Protein AF-A0A936LGQ4-F1 (afdb_monomer_lite)

pLDDT: mean 80.14, std 11.39, range [48.81, 95.56]

Radius of gyration: 21.17 Å; chains: 1; bounding box: 40×47×70 Å

Sequence (109 aa):
MARRCGLTGKGVLTGNNVSHAHNKTRRRFLPNLQEMSALSESLGESVRLRISTRAIKTIDHKGGLDAFLLDTRDSELTPRLRRIKKRVRAAQRVSSAAESDGQPSPSSA

Foldseek 3Di:
DFLAFQQQRDGKDKAFDQDPVRDTDIDIDGFQWDWDFFADPLVRDTDTGTHGPVVVVVQVVLPGDLSSLVPDDPVRHDPVSNVVNVVSVVSVVVVVVVVPPDDDDPDDD

Secondary structure (DSSP, 8-state):
-----TTT----EEEEEE-TT--EEEEEE---EEEEEEEETTTTEEEEEEEEHHHHHHHHHTTSHHHHHHHS-GGGS-HHHHHHHHHHHHHHHHHHHHSSS--------

Structure (mmCIF, N/CA/C/O backbone):
data_AF-A0A936LGQ4-F1
#
_entry.id   AF-A0A936LGQ4-F1
#
loop_
_atom_site.group_PDB
_atom_site.id
_atom_site.type_symbol
_atom_site.label_atom_id
_atom_site.label_alt_id
_atom_site.label_comp_id
_atom_site.label_asym_id
_atom_site.label_entity_id
_atom_site.label_seq_id
_atom_site.pdbx_PDB_ins_code
_atom_site.Cartn_x
_atom_site.Cartn_y
_atom_site.Cartn_z
_atom_site.occupancy
_atom_site.B_iso_or_equiv
_atom_site.auth_seq_id
_atom_site.auth_comp_id
_atom_site.auth_asym_id
_atom_site.auth_atom_id
_atom_site.pdbx_PDB_model_num
ATOM 1 N N . MET A 1 1 ? 8.825 -13.724 -4.023 1.00 55.78 1 MET A N 1
ATOM 2 C CA . MET A 1 1 ? 7.973 -12.778 -3.258 1.00 55.78 1 MET A CA 1
ATOM 3 C C . MET A 1 1 ? 7.227 -11.844 -4.204 1.00 55.78 1 MET A C 1
ATOM 5 O O . MET A 1 1 ? 7.856 -11.241 -5.068 1.00 55.78 1 MET A O 1
ATOM 9 N N . ALA A 1 2 ? 5.908 -11.703 -4.050 1.00 64.19 2 ALA A N 1
ATOM 10 C CA . ALA A 1 2 ? 5.125 -10.748 -4.833 1.00 64.19 2 ALA A CA 1
ATOM 11 C C . ALA A 1 2 ? 5.422 -9.313 -4.359 1.00 64.19 2 ALA A C 1
ATOM 13 O O . ALA A 1 2 ? 5.084 -8.947 -3.237 1.00 64.19 2 ALA A O 1
ATOM 14 N N . ARG A 1 3 ? 6.065 -8.494 -5.204 1.00 72.50 3 ARG A N 1
ATOM 15 C CA . ARG A 1 3 ? 6.275 -7.055 -4.957 1.00 72.50 3 ARG A CA 1
ATOM 16 C C . ARG A 1 3 ? 4.950 -6.306 -5.149 1.00 72.50 3 ARG A C 1
ATOM 18 O O . ARG A 1 3 ? 4.740 -5.674 -6.181 1.00 72.50 3 ARG A O 1
ATOM 25 N N . ARG A 1 4 ? 4.037 -6.446 -4.184 1.00 77.88 4 ARG A N 1
ATOM 26 C CA . ARG A 1 4 ? 2.745 -5.750 -4.143 1.00 77.88 4 ARG A CA 1
ATOM 27 C C . ARG A 1 4 ? 2.666 -4.843 -2.922 1.00 77.88 4 ARG A C 1
ATOM 29 O O . ARG A 1 4 ? 3.109 -5.219 -1.841 1.00 77.88 4 ARG A O 1
ATOM 36 N N . CYS A 1 5 ? 2.091 -3.659 -3.098 1.00 80.38 5 CYS A N 1
ATOM 37 C CA . CYS A 1 5 ? 1.793 -2.758 -1.989 1.00 80.38 5 CYS A CA 1
ATOM 38 C C . CYS A 1 5 ? 0.674 -3.345 -1.116 1.00 80.38 5 CYS A C 1
ATOM 40 O O . CYS A 1 5 ? -0.381 -3.698 -1.640 1.00 80.38 5 CYS A O 1
ATOM 42 N N . GLY A 1 6 ? 0.867 -3.383 0.207 1.00 74.75 6 GLY A N 1
ATOM 43 C CA . GLY A 1 6 ? -0.122 -3.940 1.139 1.00 74.75 6 GLY A CA 1
ATOM 44 C C . GLY A 1 6 ? -1.438 -3.157 1.226 1.00 74.75 6 GLY A C 1
ATOM 45 O O . GLY A 1 6 ? -2.462 -3.762 1.527 1.00 74.75 6 GLY A O 1
ATOM 46 N N . LEU A 1 7 ? -1.402 -1.845 0.950 1.00 76.75 7 LEU A N 1
ATOM 47 C CA . LEU A 1 7 ? -2.555 -0.929 1.024 1.00 76.75 7 LEU A CA 1
ATOM 48 C C . LEU A 1 7 ? -3.295 -0.731 -0.304 1.00 76.75 7 LEU A C 1
ATOM 50 O O . LEU A 1 7 ? -4.508 -0.826 -0.344 1.00 76.75 7 LEU A O 1
ATOM 54 N N . THR A 1 8 ? -2.569 -0.433 -1.384 1.00 74.94 8 THR A N 1
ATOM 55 C CA . THR A 1 8 ? -3.170 -0.051 -2.679 1.00 74.94 8 THR A CA 1
ATOM 56 C C . THR A 1 8 ? -3.124 -1.163 -3.723 1.00 74.94 8 THR A C 1
ATOM 58 O O . THR A 1 8 ? -3.461 -0.939 -4.880 1.00 74.94 8 THR A O 1
ATOM 61 N N . GLY A 1 9 ? -2.605 -2.345 -3.375 1.00 76.25 9 GLY A N 1
ATOM 62 C CA . GLY A 1 9 ? -2.518 -3.488 -4.287 1.00 76.25 9 GLY A CA 1
ATOM 63 C C . GLY A 1 9 ? -1.579 -3.307 -5.487 1.00 76.25 9 GLY A C 1
ATOM 64 O O . GLY A 1 9 ? -1.442 -4.231 -6.288 1.00 76.25 9 GLY A O 1
ATOM 65 N N . LYS A 1 10 ? -0.897 -2.158 -5.611 1.00 82.31 10 LYS A N 1
ATOM 66 C CA . LYS A 1 10 ? 0.002 -1.847 -6.732 1.00 82.31 10 LYS A CA 1
ATOM 67 C C . LYS A 1 10 ? 1.049 -2.931 -6.908 1.00 82.31 10 LYS A C 1
ATOM 69 O O . LYS A 1 10 ? 1.855 -3.165 -6.006 1.00 82.31 10 LYS A O 1
ATOM 74 N N . GLY A 1 11 ? 1.003 -3.581 -8.064 1.00 84.31 11 GLY A N 1
ATOM 75 C CA . GLY A 1 11 ? 1.892 -4.669 -8.436 1.00 84.31 11 GLY A CA 1
ATOM 76 C C . GLY A 1 11 ? 2.940 -4.261 -9.461 1.00 84.31 11 GLY A C 1
ATOM 77 O O . GLY A 1 11 ? 3.068 -3.100 -9.843 1.00 84.31 11 GLY A O 1
ATOM 78 N N . VAL A 1 12 ? 3.690 -5.265 -9.900 1.00 87.25 12 VAL A N 1
ATOM 79 C CA . VAL A 1 12 ? 4.637 -5.143 -11.006 1.00 87.25 12 VAL A CA 1
ATOM 80 C C . VAL A 1 12 ? 3.859 -4.982 -12.304 1.00 87.25 12 VAL A C 1
ATOM 82 O O . VAL A 1 12 ? 2.989 -5.798 -12.603 1.00 87.25 12 VAL A O 1
ATOM 85 N N . LEU A 1 13 ? 4.202 -3.959 -13.080 1.00 88.62 13 LEU A N 1
ATOM 86 C CA . LEU A 1 13 ? 3.708 -3.808 -14.443 1.00 88.62 13 LEU A CA 1
ATOM 87 C C . LEU A 1 13 ? 4.736 -4.399 -15.409 1.00 88.62 13 LEU A C 1
ATOM 89 O O . LEU A 1 13 ? 5.944 -4.355 -15.165 1.00 88.62 13 LEU A O 1
ATOM 93 N N . THR A 1 14 ? 4.261 -4.971 -16.508 1.00 90.25 14 THR A N 1
ATOM 94 C CA . THR A 1 14 ? 5.128 -5.436 -17.597 1.00 90.25 14 THR A CA 1
ATOM 95 C C . THR A 1 14 ? 4.934 -4.527 -18.795 1.00 90.25 14 THR A C 1
ATOM 97 O O . THR A 1 14 ? 3.829 -4.053 -19.042 1.00 90.25 14 THR A O 1
ATOM 100 N N . GLY A 1 15 ? 6.010 -4.255 -19.519 1.00 92.50 15 GLY A N 1
ATOM 101 C CA . GLY A 1 15 ? 5.952 -3.489 -20.754 1.00 92.50 15 GLY A CA 1
ATOM 102 C C . GLY A 1 15 ? 7.203 -3.711 -21.585 1.00 92.50 15 GLY A C 1
ATOM 103 O O . GLY A 1 15 ? 7.938 -4.674 -21.359 1.00 92.50 15 GLY A O 1
ATOM 104 N N . ASN A 1 16 ? 7.435 -2.824 -22.546 1.00 95.56 16 ASN A N 1
ATOM 105 C CA . ASN A 1 16 ? 8.586 -2.898 -23.434 1.00 95.56 16 ASN A CA 1
ATOM 106 C C . ASN A 1 16 ? 9.395 -1.601 -23.350 1.00 95.56 16 ASN A C 1
ATOM 108 O O . ASN A 1 16 ? 8.812 -0.522 -23.277 1.00 95.56 16 ASN A O 1
ATOM 112 N N . ASN A 1 17 ? 10.721 -1.697 -23.406 1.00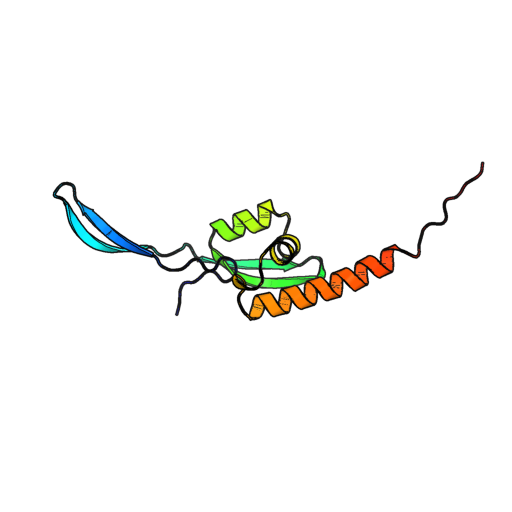 92.12 17 ASN A N 1
ATOM 113 C CA . ASN A 1 17 ? 11.542 -0.577 -23.847 1.00 92.12 17 ASN A CA 1
ATOM 114 C C . ASN A 1 17 ? 11.445 -0.524 -25.377 1.00 92.12 17 ASN A C 1
ATOM 116 O O . ASN A 1 17 ? 11.594 -1.554 -26.037 1.00 92.12 17 ASN A O 1
ATOM 120 N N . VAL A 1 18 ? 11.173 0.658 -25.921 1.00 92.69 18 VAL A N 1
ATOM 121 C CA . VAL A 1 18 ? 11.058 0.903 -27.362 1.00 92.69 18 VAL A CA 1
ATOM 122 C C . VAL A 1 18 ? 12.201 1.833 -27.748 1.00 92.69 18 VAL A C 1
ATOM 124 O O . VAL A 1 18 ? 12.319 2.912 -27.171 1.00 92.69 18 VAL A O 1
ATOM 127 N N . SER A 1 19 ? 13.071 1.404 -28.663 1.00 92.94 19 SER A N 1
ATOM 128 C CA . SER A 1 19 ? 14.122 2.272 -29.209 1.00 92.94 19 SER A CA 1
ATOM 129 C C . SER A 1 19 ? 13.566 3.220 -30.277 1.00 92.94 19 SER A C 1
ATOM 131 O O . SER A 1 19 ? 12.443 3.040 -30.746 1.00 92.94 19 SER A O 1
ATOM 133 N N . HIS A 1 20 ? 14.374 4.188 -30.721 1.00 91.81 20 HIS A N 1
ATOM 134 C CA . HIS A 1 20 ? 14.041 5.034 -31.876 1.00 91.81 20 HIS A CA 1
ATOM 135 C C . HIS A 1 20 ? 13.734 4.228 -33.148 1.00 91.81 20 HIS A C 1
ATOM 137 O O . HIS A 1 20 ? 12.886 4.631 -33.932 1.00 91.81 20 HIS A O 1
ATOM 143 N N . ALA A 1 21 ? 14.361 3.059 -33.317 1.00 95.50 21 ALA A N 1
ATOM 144 C CA . ALA A 1 21 ? 14.084 2.131 -34.415 1.00 95.50 21 ALA A CA 1
ATOM 145 C C . ALA A 1 21 ? 12.880 1.200 -34.146 1.00 95.50 21 ALA A C 1
ATOM 147 O O . ALA A 1 21 ? 12.695 0.211 -34.844 1.00 95.50 21 ALA A O 1
ATOM 148 N N . HIS A 1 22 ? 12.084 1.462 -33.103 1.00 91.00 22 HIS A N 1
ATOM 149 C CA . HIS A 1 22 ? 10.964 0.627 -32.657 1.00 91.00 22 HIS A CA 1
ATOM 150 C C . HIS A 1 22 ? 11.314 -0.822 -32.274 1.00 91.00 22 HIS A C 1
ATOM 152 O O . HIS A 1 22 ? 10.422 -1.669 -32.173 1.00 91.00 22 HIS A O 1
ATOM 158 N N . ASN A 1 23 ? 12.574 -1.110 -31.938 1.00 92.06 23 ASN A N 1
ATOM 159 C CA . ASN A 1 23 ? 12.949 -2.415 -31.396 1.00 92.06 23 ASN A CA 1
ATOM 160 C C . ASN A 1 23 ? 12.394 -2.551 -29.973 1.00 92.06 23 ASN A C 1
ATOM 162 O O . ASN A 1 23 ? 12.707 -1.743 -29.093 1.00 92.06 23 ASN A O 1
ATOM 166 N N . LYS A 1 24 ? 11.549 -3.565 -29.751 1.00 93.75 24 LYS A N 1
ATOM 167 C CA . LYS A 1 24 ? 10.835 -3.783 -28.484 1.00 93.75 24 LYS A CA 1
ATOM 168 C C . LYS A 1 24 ? 11.552 -4.837 -27.642 1.00 93.75 24 LYS A C 1
ATOM 170 O O . LYS A 1 24 ? 11.568 -6.008 -28.007 1.00 93.75 24 LYS A O 1
ATOM 175 N N . THR A 1 25 ? 12.078 -4.449 -26.481 1.00 94.12 25 THR A N 1
ATOM 176 C CA . THR A 1 25 ? 12.651 -5.384 -25.490 1.00 94.12 25 THR A CA 1
ATOM 177 C C . THR A 1 25 ? 11.786 -5.444 -24.234 1.00 94.12 25 THR A C 1
ATOM 179 O O . THR A 1 25 ? 11.323 -4.417 -23.742 1.00 94.12 25 THR A O 1
ATOM 182 N N . ARG A 1 26 ? 11.527 -6.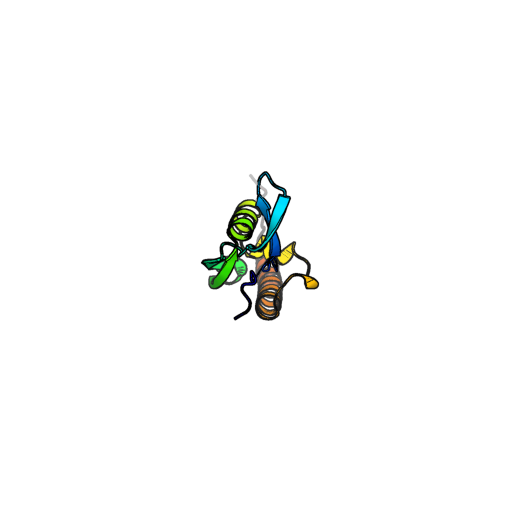646 -23.700 1.00 91.94 26 ARG A N 1
ATOM 183 C CA . ARG A 1 26 ? 10.643 -6.836 -22.534 1.00 91.94 26 ARG A CA 1
ATOM 184 C C . ARG A 1 26 ? 11.278 -6.252 -21.269 1.00 91.94 26 ARG A C 1
ATOM 186 O O . ARG A 1 26 ? 12.411 -6.579 -20.932 1.00 91.94 26 ARG A O 1
ATOM 193 N N . ARG A 1 27 ? 10.519 -5.451 -20.518 1.00 92.94 27 ARG A N 1
ATOM 194 C CA . ARG A 1 27 ? 10.925 -4.866 -19.231 1.00 92.94 27 ARG A CA 1
ATOM 195 C C . ARG A 1 27 ? 9.838 -5.033 -18.170 1.00 92.94 27 ARG A C 1
ATOM 197 O O . ARG A 1 27 ? 8.642 -5.075 -18.454 1.00 92.94 27 ARG A O 1
ATOM 204 N N . ARG A 1 28 ? 10.271 -5.100 -16.910 1.00 90.44 28 ARG A N 1
ATOM 205 C CA . ARG A 1 28 ? 9.407 -5.061 -15.723 1.00 90.44 28 ARG A CA 1
ATOM 206 C C . ARG A 1 28 ? 9.521 -3.696 -15.039 1.00 90.44 28 ARG A C 1
ATOM 208 O O . ARG A 1 28 ? 10.628 -3.231 -14.777 1.00 90.44 28 ARG A O 1
ATOM 215 N N . PHE A 1 29 ? 8.386 -3.080 -14.722 1.00 88.56 29 PHE A N 1
ATOM 216 C CA . PHE A 1 29 ? 8.293 -1.864 -13.917 1.00 88.56 29 PHE A CA 1
ATOM 217 C C . PHE A 1 29 ? 7.937 -2.247 -12.486 1.00 88.56 29 PHE A C 1
ATOM 219 O O . PHE A 1 29 ? 6.842 -2.740 -12.200 1.00 88.56 29 PHE A O 1
ATOM 226 N N . LEU A 1 30 ? 8.898 -2.061 -11.588 1.00 87.56 30 LEU A N 1
ATOM 227 C CA . LEU A 1 30 ? 8.759 -2.430 -10.188 1.00 87.56 30 LEU A CA 1
ATOM 228 C C . LEU A 1 30 ? 8.248 -1.214 -9.404 1.00 87.56 30 LEU A C 1
ATOM 230 O O . LEU A 1 30 ? 8.800 -0.125 -9.569 1.00 87.56 30 LEU A O 1
ATOM 234 N N . PRO A 1 31 ? 7.222 -1.368 -8.550 1.00 87.31 31 PRO A N 1
ATOM 235 C CA . PRO A 1 31 ? 6.808 -0.291 -7.665 1.00 87.31 31 PRO A CA 1
ATOM 236 C C . PRO A 1 31 ? 7.914 0.005 -6.643 1.00 87.31 31 PRO A C 1
ATOM 238 O O . PRO A 1 31 ? 8.549 -0.919 -6.128 1.00 87.31 31 PRO A O 1
ATOM 241 N N . ASN A 1 32 ? 8.117 1.286 -6.324 1.00 88.06 32 ASN A N 1
ATOM 242 C CA . ASN A 1 32 ? 8.994 1.702 -5.231 1.00 88.06 32 ASN A CA 1
ATOM 243 C C . ASN A 1 32 ? 8.305 1.381 -3.895 1.00 88.06 32 ASN A C 1
ATOM 245 O O . ASN A 1 32 ? 7.380 2.090 -3.491 1.00 88.06 32 ASN A O 1
ATOM 249 N N . LEU A 1 33 ? 8.694 0.257 -3.287 1.00 86.88 33 LEU A N 1
ATOM 250 C CA . LEU A 1 33 ? 8.167 -0.250 -2.023 1.00 86.88 33 LEU A CA 1
ATOM 251 C C . LEU A 1 33 ? 9.125 0.124 -0.894 1.00 86.88 33 LEU A C 1
ATOM 253 O O . LEU A 1 33 ? 10.300 -0.228 -0.952 1.00 86.88 33 LEU A O 1
ATOM 257 N N . GLN A 1 34 ? 8.596 0.766 0.138 1.00 86.69 34 GLN A N 1
ATOM 258 C CA . GLN A 1 34 ? 9.314 1.149 1.347 1.00 86.69 34 GLN A CA 1
ATOM 259 C C . GLN A 1 34 ? 8.694 0.448 2.560 1.00 86.69 34 GLN A C 1
ATOM 261 O O . GLN A 1 34 ? 7.488 0.179 2.598 1.00 86.69 34 GLN A O 1
ATOM 266 N N . GLU A 1 35 ? 9.537 0.109 3.530 1.00 87.12 35 GLU A N 1
ATOM 267 C CA . GLU A 1 35 ? 9.116 -0.398 4.834 1.00 87.12 35 GLU A CA 1
ATOM 268 C C . GLU A 1 35 ? 8.941 0.784 5.778 1.00 87.12 35 GLU A C 1
ATOM 270 O O . GLU A 1 35 ? 9.887 1.520 6.037 1.00 87.12 35 GLU A O 1
ATOM 275 N N . MET A 1 36 ? 7.712 0.986 6.248 1.00 84.56 36 MET A N 1
ATOM 276 C CA . MET A 1 36 ? 7.357 2.105 7.113 1.00 84.56 36 MET A CA 1
ATOM 277 C C . MET A 1 36 ? 6.455 1.615 8.245 1.00 84.56 36 MET A C 1
ATOM 279 O O . MET A 1 36 ? 5.596 0.746 8.054 1.00 84.56 36 MET A O 1
ATOM 283 N N . SER A 1 37 ? 6.658 2.193 9.424 1.00 83.81 37 SER A N 1
ATOM 284 C CA . SER A 1 37 ? 5.739 2.089 10.553 1.00 83.81 37 SER A CA 1
ATOM 285 C C . SER A 1 37 ? 4.769 3.260 10.482 1.00 83.81 37 SER A C 1
ATOM 287 O O . SER A 1 37 ? 5.198 4.407 10.555 1.00 83.81 37 SER A O 1
ATOM 289 N N . ALA A 1 38 ? 3.480 2.979 10.330 1.00 82.25 38 ALA A N 1
ATOM 290 C CA . ALA A 1 38 ? 2.438 3.992 10.438 1.00 82.25 38 ALA A CA 1
ATOM 291 C C . ALA A 1 38 ? 1.760 3.858 11.805 1.00 82.25 38 ALA A C 1
ATOM 293 O O . ALA A 1 38 ? 1.412 2.746 12.214 1.00 82.25 38 ALA A O 1
ATOM 294 N N . LEU A 1 39 ? 1.624 4.972 12.520 1.00 81.94 39 LEU A N 1
ATOM 295 C CA . LEU A 1 39 ? 0.960 5.017 13.819 1.00 81.94 39 LEU A CA 1
ATOM 296 C C . LEU A 1 39 ? -0.561 5.072 13.610 1.00 81.94 39 LEU A C 1
ATOM 298 O O . LEU A 1 39 ? -1.040 5.802 12.744 1.00 81.94 39 LEU A O 1
ATOM 302 N N . SER A 1 40 ? -1.301 4.254 14.355 1.00 80.19 40 SER A N 1
ATOM 303 C CA . SER A 1 40 ? -2.765 4.290 14.414 1.00 80.19 40 SER A CA 1
ATOM 304 C C . SER A 1 40 ? -3.167 4.965 15.717 1.00 80.19 40 SER A C 1
ATOM 306 O O . SER A 1 40 ? -2.844 4.461 16.791 1.00 80.19 40 SER A O 1
ATOM 308 N N . GLU A 1 41 ? -3.846 6.103 15.623 1.00 77.00 41 GLU A N 1
ATOM 309 C CA . GLU A 1 41 ? -4.267 6.892 16.785 1.00 77.00 41 GLU A CA 1
ATOM 310 C C . GLU A 1 41 ? -5.397 6.190 17.544 1.00 77.00 41 GLU A C 1
ATOM 312 O O . GLU A 1 41 ? -5.382 6.139 18.768 1.00 77.00 41 GLU A O 1
ATOM 317 N N . SER A 1 42 ? -6.311 5.532 16.825 1.00 74.88 42 SER A N 1
ATOM 318 C CA . SER A 1 42 ? -7.453 4.827 17.422 1.00 74.88 42 SER A CA 1
ATOM 319 C C . SER A 1 42 ? -7.043 3.582 18.218 1.00 74.88 42 SER A C 1
ATOM 321 O O . SER A 1 42 ? -7.798 3.119 19.068 1.00 74.88 42 SER A O 1
ATOM 323 N N . LEU A 1 43 ? -5.884 2.988 17.909 1.00 74.25 43 LEU A N 1
ATOM 324 C CA . LEU A 1 43 ? -5.361 1.812 18.616 1.00 74.25 43 LEU A CA 1
ATOM 325 C C . LEU A 1 43 ? -4.154 2.115 19.511 1.00 74.25 43 LEU A C 1
ATOM 327 O O . LEU A 1 43 ? -3.789 1.260 20.313 1.00 74.25 43 LEU A O 1
ATOM 331 N N . GLY A 1 44 ? -3.485 3.256 19.330 1.00 77.94 44 GLY A N 1
ATOM 332 C CA . GLY A 1 44 ? -2.179 3.526 19.942 1.00 77.94 44 GLY A CA 1
ATOM 333 C C . GLY A 1 44 ? -1.059 2.584 19.468 1.00 77.94 44 GLY A C 1
ATOM 334 O O . GLY A 1 44 ? 0.008 2.530 20.074 1.00 77.94 44 GLY A O 1
ATOM 335 N N . GLU A 1 45 ? -1.278 1.814 18.396 1.00 80.75 45 GLU A N 1
ATOM 336 C CA . GLU A 1 45 ? -0.333 0.810 17.898 1.00 80.75 45 GLU A CA 1
ATOM 337 C C . GLU A 1 45 ? 0.398 1.295 16.639 1.00 80.75 45 GLU A C 1
ATOM 339 O O . GLU A 1 45 ? -0.190 1.890 15.731 1.00 80.75 45 GLU A O 1
ATOM 344 N N . SER A 1 46 ? 1.689 0.962 16.534 1.00 81.25 46 SER A N 1
ATOM 345 C CA . SER A 1 46 ? 2.456 1.157 15.301 1.00 81.25 46 SER A CA 1
ATOM 346 C C . SER A 1 46 ? 2.351 -0.071 14.390 1.00 81.25 46 SER A C 1
ATOM 348 O O . SER A 1 46 ? 2.728 -1.191 14.743 1.00 81.25 46 SER A O 1
ATOM 350 N N . VAL A 1 47 ? 1.846 0.124 13.171 1.00 82.81 47 VAL A N 1
ATOM 351 C CA . VAL A 1 47 ? 1.689 -0.954 12.191 1.00 82.81 47 VAL A CA 1
ATOM 352 C C . VAL A 1 47 ? 2.816 -0.885 11.167 1.00 82.81 47 VAL A C 1
ATOM 354 O O . VAL A 1 47 ? 2.864 -0.000 10.314 1.00 82.81 47 VAL A O 1
ATOM 357 N N . ARG A 1 48 ? 3.710 -1.879 11.210 1.00 85.31 48 ARG A N 1
ATOM 358 C CA . ARG A 1 48 ? 4.752 -2.072 10.188 1.00 85.31 48 ARG A CA 1
ATOM 359 C C . ARG A 1 48 ? 4.161 -2.638 8.903 1.00 85.31 48 ARG A C 1
ATOM 361 O O . ARG A 1 48 ? 3.609 -3.750 8.906 1.00 85.31 48 ARG A O 1
ATOM 368 N N . LEU A 1 49 ? 4.300 -1.897 7.806 1.00 85.19 49 LEU A N 1
ATOM 369 C CA . LEU A 1 49 ? 3.738 -2.227 6.499 1.00 85.19 49 LEU A CA 1
ATOM 370 C C . LEU A 1 49 ? 4.757 -1.990 5.375 1.00 85.19 49 LEU A C 1
ATOM 372 O O . LEU A 1 49 ? 5.581 -1.081 5.424 1.00 85.19 49 LEU A O 1
ATOM 376 N N . ARG A 1 50 ? 4.650 -2.802 4.317 1.00 85.56 50 ARG A N 1
ATOM 377 C CA . ARG A 1 50 ? 5.355 -2.589 3.044 1.00 85.56 50 ARG A CA 1
ATOM 378 C C . ARG A 1 50 ? 4.447 -1.822 2.095 1.00 85.56 50 ARG A C 1
ATOM 380 O O . ARG A 1 50 ? 3.456 -2.367 1.592 1.00 85.56 50 ARG A O 1
ATOM 387 N N . ILE A 1 51 ? 4.768 -0.553 1.876 1.00 87.25 51 ILE A N 1
ATOM 388 C CA . ILE A 1 51 ? 3.883 0.416 1.231 1.00 87.25 51 ILE A CA 1
ATOM 389 C C . I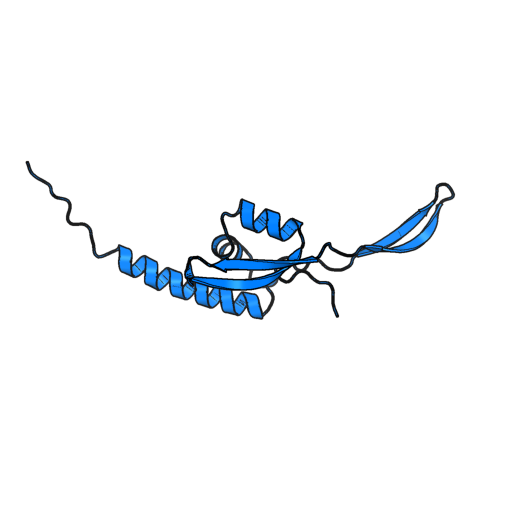LE A 1 51 ? 4.596 1.046 0.029 1.00 87.25 51 ILE A C 1
ATOM 391 O O . ILE A 1 51 ? 5.804 1.246 0.034 1.00 87.25 51 ILE A O 1
ATOM 395 N N . SER A 1 52 ? 3.855 1.340 -1.041 1.00 88.06 52 SER A N 1
ATOM 396 C CA . SER A 1 52 ? 4.388 2.127 -2.159 1.00 88.06 52 SER A CA 1
ATOM 397 C C . SER A 1 52 ? 4.463 3.614 -1.813 1.00 88.06 52 SER A C 1
ATOM 399 O O . SER A 1 52 ? 3.550 4.119 -1.169 1.00 88.06 52 SER A O 1
ATOM 401 N N . THR A 1 53 ? 5.422 4.361 -2.352 1.00 86.62 53 THR A N 1
ATOM 402 C CA . THR A 1 53 ? 5.544 5.816 -2.098 1.00 86.62 53 THR A CA 1
ATOM 403 C C . THR A 1 53 ? 4.270 6.622 -2.386 1.00 86.62 53 THR A C 1
ATOM 405 O O . THR A 1 53 ? 3.907 7.511 -1.624 1.00 86.62 53 THR A O 1
ATOM 408 N N . ARG A 1 54 ? 3.511 6.284 -3.440 1.00 87.00 54 ARG A N 1
ATOM 409 C CA . ARG A 1 54 ? 2.212 6.937 -3.711 1.00 87.00 54 ARG A CA 1
ATOM 410 C C . ARG A 1 54 ? 1.157 6.627 -2.644 1.00 87.00 54 ARG A C 1
ATOM 412 O O . ARG A 1 54 ? 0.252 7.425 -2.465 1.00 87.00 54 ARG A O 1
ATOM 419 N N . ALA A 1 55 ? 1.255 5.481 -1.980 1.00 86.19 55 ALA A N 1
ATOM 420 C CA . ALA A 1 55 ? 0.357 5.138 -0.885 1.00 86.19 55 ALA A CA 1
ATOM 421 C C . ALA A 1 55 ? 0.728 5.873 0.415 1.00 86.19 55 ALA A C 1
ATOM 423 O O . ALA A 1 55 ? -0.175 6.258 1.141 1.00 86.19 55 ALA A O 1
ATOM 424 N N . ILE A 1 56 ? 2.016 6.148 0.658 1.00 87.56 56 ILE A N 1
ATOM 425 C CA . ILE A 1 56 ? 2.454 7.025 1.762 1.00 87.56 56 ILE A CA 1
ATOM 426 C C . ILE A 1 56 ? 1.815 8.410 1.598 1.00 87.56 56 ILE A C 1
ATOM 428 O O . ILE A 1 56 ? 1.039 8.830 2.444 1.00 87.56 56 ILE A O 1
ATOM 432 N N . LYS A 1 57 ? 1.968 9.020 0.415 1.00 88.06 57 LYS A N 1
ATOM 433 C CA . LYS A 1 57 ? 1.345 10.320 0.106 1.00 88.06 57 LYS A CA 1
ATOM 434 C C . LYS A 1 57 ? -0.174 10.347 0.316 1.00 88.06 57 LYS A C 1
ATOM 436 O O . LYS A 1 57 ? -0.717 11.367 0.717 1.00 88.06 57 LYS A O 1
ATOM 441 N N . THR A 1 58 ? -0.879 9.251 0.017 1.00 87.44 58 THR A N 1
ATOM 442 C CA . THR A 1 58 ? -2.334 9.187 0.244 1.00 87.44 58 THR A CA 1
ATOM 443 C C . THR A 1 58 ? -2.711 9.027 1.711 1.00 87.44 58 THR A C 1
ATOM 445 O O . THR A 1 58 ? -3.803 9.443 2.070 1.00 87.44 58 THR A O 1
ATOM 448 N N . ILE A 1 59 ? -1.862 8.412 2.539 1.00 86.50 59 ILE A N 1
ATOM 449 C CA . ILE A 1 59 ? -2.086 8.345 3.991 1.00 86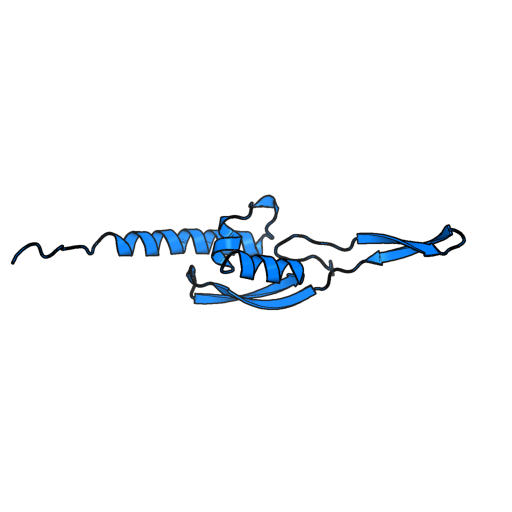.50 59 ILE A CA 1
ATOM 450 C C . ILE A 1 59 ? -1.957 9.753 4.568 1.00 86.50 59 ILE A C 1
ATOM 452 O O . ILE A 1 59 ? -2.859 10.202 5.269 1.00 86.50 59 ILE A O 1
ATOM 456 N N . ASP A 1 60 ? -0.894 10.463 4.190 1.00 86.12 60 ASP A N 1
ATOM 457 C CA . ASP A 1 60 ? -0.629 11.820 4.671 1.00 86.12 60 ASP A CA 1
ATOM 458 C C . ASP A 1 60 ? -1.746 12.782 4.244 1.00 86.12 60 ASP A C 1
ATOM 460 O O . ASP A 1 60 ? -2.287 13.516 5.062 1.00 86.12 60 ASP A O 1
ATOM 464 N N . HIS A 1 61 ? -2.182 12.710 2.980 1.00 86.06 61 HIS A N 1
ATOM 465 C CA . HIS A 1 61 ? -3.287 13.534 2.479 1.00 86.06 61 HIS A CA 1
ATOM 466 C C . HIS A 1 61 ? -4.625 13.245 3.177 1.00 86.06 61 HIS A C 1
ATOM 468 O O . HIS A 1 61 ? -5.475 14.125 3.269 1.00 86.06 61 HIS A O 1
ATOM 474 N N . LYS A 1 62 ? -4.860 12.009 3.632 1.00 83.38 62 LYS A N 1
ATOM 475 C CA . LYS A 1 62 ? -6.093 11.654 4.351 1.00 83.38 62 LYS A CA 1
ATOM 476 C C . LYS A 1 62 ? -6.011 11.931 5.855 1.00 83.38 62 LYS A C 1
ATOM 478 O O . LYS A 1 62 ? -6.991 11.683 6.545 1.00 83.38 62 LYS A O 1
ATOM 483 N N . GLY A 1 63 ? -4.880 12.433 6.355 1.00 78.44 63 GLY A N 1
ATOM 484 C CA . GLY A 1 63 ? -4.706 12.737 7.774 1.00 78.44 63 GLY A CA 1
ATOM 485 C C . GLY A 1 63 ? -4.502 11.498 8.646 1.00 78.44 63 GLY A C 1
ATOM 486 O O . GLY A 1 63 ? -4.892 11.504 9.804 1.00 78.44 63 GLY A O 1
ATOM 487 N N . GLY A 1 64 ? -3.922 10.421 8.102 1.00 81.31 64 GLY A N 1
ATOM 488 C CA . GLY A 1 64 ? -3.506 9.264 8.897 1.00 81.31 64 GLY A CA 1
ATOM 489 C C . GLY A 1 64 ? -4.009 7.912 8.395 1.00 81.31 64 GLY A C 1
ATOM 490 O O . GLY A 1 64 ? -4.755 7.784 7.417 1.00 81.31 64 GLY A O 1
ATOM 491 N N . LEU A 1 65 ? -3.543 6.855 9.066 1.00 81.62 65 LEU A N 1
ATOM 492 C CA . LEU A 1 65 ? -3.819 5.473 8.672 1.00 81.62 65 LEU A CA 1
ATOM 493 C C . LEU A 1 65 ? -5.281 5.082 8.927 1.00 81.62 65 LEU A C 1
ATOM 495 O O . LEU A 1 65 ? -5.871 4.363 8.119 1.00 81.62 65 LEU A O 1
ATOM 499 N N . ASP A 1 66 ? -5.880 5.586 10.001 1.00 81.81 66 ASP A N 1
ATOM 500 C CA . ASP A 1 66 ? -7.246 5.236 10.397 1.00 81.81 66 ASP A CA 1
ATOM 501 C C . ASP A 1 66 ? -8.277 5.829 9.433 1.00 81.81 66 ASP A C 1
ATOM 503 O O . ASP A 1 66 ? -9.127 5.102 8.911 1.00 81.81 66 ASP A O 1
ATOM 507 N N . ALA A 1 67 ? -8.129 7.112 9.091 1.00 83.88 67 ALA A N 1
ATOM 508 C CA . ALA A 1 67 ? -8.945 7.780 8.081 1.00 83.88 67 ALA A CA 1
ATOM 509 C C . ALA A 1 67 ? -8.851 7.070 6.719 1.00 83.88 67 ALA A C 1
ATOM 511 O O . ALA A 1 67 ? -9.864 6.795 6.071 1.00 83.88 67 ALA A O 1
ATOM 512 N N . PHE A 1 68 ? -7.639 6.670 6.313 1.00 84.81 68 PHE A N 1
ATOM 513 C CA . PHE A 1 68 ? -7.448 5.895 5.089 1.00 84.81 68 PHE A CA 1
ATOM 514 C C . PHE A 1 68 ? -8.177 4.544 5.130 1.00 84.81 68 PHE A C 1
ATOM 516 O O . PHE A 1 68 ? -8.811 4.159 4.144 1.00 84.81 68 PHE A O 1
ATOM 523 N N . LEU A 1 69 ? -8.101 3.807 6.242 1.00 84.00 69 LEU A N 1
ATOM 524 C CA . LEU A 1 69 ? -8.740 2.494 6.371 1.00 84.00 69 LEU A CA 1
ATOM 525 C C . LEU A 1 69 ? -10.271 2.568 6.387 1.00 84.00 69 LEU A C 1
ATOM 527 O O . LEU A 1 69 ? -10.921 1.634 5.910 1.00 84.00 69 LEU A O 1
ATOM 531 N N . LEU A 1 70 ? -10.846 3.639 6.930 1.00 83.12 70 LEU A N 1
ATOM 532 C CA . LEU A 1 70 ? -12.296 3.831 6.986 1.00 83.12 70 LEU A CA 1
ATOM 533 C C . LEU A 1 70 ? -12.889 4.152 5.616 1.00 83.12 70 LEU A C 1
ATOM 535 O O . LEU A 1 70 ? -13.906 3.557 5.256 1.00 83.12 70 LEU A O 1
ATOM 539 N N . ASP A 1 71 ? -12.214 5.014 4.858 1.00 84.12 71 ASP A N 1
ATOM 540 C CA . ASP A 1 71 ? -12.625 5.443 3.518 1.00 84.12 71 ASP A CA 1
ATOM 541 C C . ASP A 1 71 ? -12.437 4.337 2.460 1.00 84.12 71 ASP A C 1
ATOM 543 O O . ASP A 1 71 ? -13.226 4.174 1.530 1.00 84.12 71 ASP A O 1
ATOM 547 N N . THR A 1 72 ? -11.401 3.509 2.611 1.00 82.25 72 THR A N 1
ATOM 548 C CA . THR A 1 72 ? -11.072 2.485 1.609 1.00 82.25 72 THR A CA 1
ATOM 549 C C . THR A 1 72 ? -12.015 1.276 1.677 1.00 82.25 72 THR A C 1
ATOM 551 O O . THR A 1 72 ? -12.373 0.785 2.754 1.00 82.25 72 THR A O 1
ATOM 554 N N . ARG A 1 73 ? -12.378 0.731 0.509 1.00 77.38 73 ARG A N 1
ATOM 555 C CA . ARG A 1 73 ? -13.225 -0.467 0.369 1.00 77.38 73 ARG A CA 1
ATOM 556 C C . ARG A 1 73 ? -12.495 -1.738 0.815 1.00 77.38 73 ARG A C 1
ATOM 558 O O . ARG A 1 73 ? -11.289 -1.888 0.629 1.00 77.38 73 ARG A O 1
ATOM 565 N N . ASP A 1 74 ? -13.238 -2.709 1.343 1.00 75.94 74 ASP A N 1
ATOM 566 C CA . ASP A 1 74 ? -12.655 -3.946 1.888 1.00 75.94 74 ASP A CA 1
ATOM 567 C C . ASP A 1 74 ? -11.990 -4.827 0.818 1.00 75.94 74 ASP A C 1
ATOM 569 O O . ASP A 1 74 ? -11.038 -5.557 1.112 1.00 75.94 74 ASP A O 1
ATOM 573 N N . SER A 1 75 ? -12.448 -4.740 -0.433 1.00 74.38 75 SER A N 1
ATOM 574 C CA . SER A 1 75 ? -11.891 -5.462 -1.583 1.00 74.38 75 SER A CA 1
ATOM 575 C C . SER A 1 75 ? -10.434 -5.098 -1.872 1.00 74.38 75 SER A C 1
ATOM 577 O O . SER A 1 75 ? -9.669 -5.959 -2.296 1.00 74.38 75 SER A O 1
ATOM 579 N N . GLU A 1 76 ? -10.038 -3.856 -1.601 1.00 73.56 76 GLU A N 1
ATOM 580 C CA . GLU A 1 76 ? -8.698 -3.335 -1.898 1.00 73.56 76 GLU A CA 1
ATOM 581 C C . GLU A 1 76 ? -7.690 -3.629 -0.777 1.00 73.56 76 GLU A C 1
ATOM 583 O O . GLU A 1 76 ? -6.477 -3.578 -0.985 1.00 73.56 76 GLU A O 1
ATOM 588 N N . LEU A 1 77 ? -8.185 -4.002 0.407 1.00 78.38 77 LEU A N 1
ATOM 589 C CA . LEU A 1 77 ? -7.372 -4.257 1.589 1.00 78.38 77 LEU A CA 1
ATOM 590 C C . LEU A 1 77 ? -6.910 -5.714 1.665 1.00 78.38 77 LEU A C 1
ATOM 592 O O . LEU A 1 77 ? -7.677 -6.662 1.471 1.00 78.38 77 LEU A O 1
ATOM 596 N N . THR A 1 78 ? -5.649 -5.897 2.059 1.00 80.19 78 THR A N 1
ATOM 597 C CA . THR A 1 78 ? -5.106 -7.217 2.407 1.00 80.19 78 THR A CA 1
ATOM 598 C C . THR A 1 78 ? -5.779 -7.795 3.664 1.00 80.19 78 THR A C 1
ATOM 600 O O . THR A 1 78 ? -6.254 -7.038 4.516 1.00 80.19 78 THR A O 1
ATOM 603 N N . PRO A 1 79 ? -5.785 -9.131 3.857 1.00 82.50 79 PRO A N 1
ATOM 604 C CA . PRO A 1 79 ? -6.432 -9.766 5.012 1.00 82.50 79 PRO A CA 1
ATOM 605 C C . PRO A 1 79 ? -5.964 -9.220 6.369 1.00 82.50 79 PRO A C 1
ATOM 607 O O . PRO A 1 79 ? -6.769 -9.066 7.287 1.00 82.50 79 PRO A O 1
ATOM 610 N N . ARG A 1 80 ? -4.676 -8.865 6.486 1.00 83.38 80 ARG A N 1
ATOM 611 C CA . ARG A 1 80 ? -4.107 -8.229 7.684 1.00 83.38 80 ARG A CA 1
ATOM 612 C C . ARG A 1 80 ? -4.730 -6.856 7.950 1.00 83.38 80 ARG A C 1
ATOM 614 O O . ARG A 1 80 ? -5.114 -6.575 9.080 1.00 83.38 80 ARG A O 1
ATOM 621 N N . LEU A 1 81 ? -4.884 -6.030 6.917 1.00 82.62 81 LEU A N 1
ATOM 622 C CA . LEU A 1 81 ? -5.484 -4.700 7.040 1.00 82.62 81 LEU A CA 1
ATOM 623 C C . LEU A 1 81 ? -6.987 -4.758 7.310 1.00 82.62 81 LEU A C 1
ATOM 625 O O . LEU A 1 81 ? -7.488 -3.947 8.078 1.00 82.62 81 LEU A O 1
ATOM 629 N N . ARG A 1 82 ? -7.702 -5.753 6.766 1.00 85.25 82 ARG A N 1
ATOM 630 C CA . ARG A 1 82 ? -9.120 -5.979 7.102 1.00 85.25 82 ARG A CA 1
ATOM 631 C C . ARG A 1 82 ? -9.315 -6.240 8.596 1.00 85.25 82 ARG A C 1
ATOM 633 O O . ARG A 1 82 ? -10.271 -5.744 9.184 1.00 85.25 82 ARG A O 1
ATOM 640 N N . ARG A 1 83 ? -8.403 -6.992 9.227 1.00 86.75 83 ARG A N 1
ATOM 641 C CA . ARG A 1 83 ? -8.422 -7.214 10.684 1.00 86.75 83 ARG A CA 1
ATOM 642 C C . ARG A 1 83 ? -8.197 -5.910 11.448 1.00 86.75 83 ARG A C 1
ATOM 644 O O . ARG A 1 83 ? -8.942 -5.631 12.378 1.00 86.75 83 ARG A O 1
ATOM 651 N N . ILE A 1 84 ? -7.232 -5.095 11.019 1.00 86.00 84 ILE A N 1
ATOM 652 C CA . ILE A 1 84 ? -6.952 -3.790 11.638 1.00 86.00 84 ILE A CA 1
ATOM 653 C C . ILE A 1 84 ? -8.156 -2.856 11.495 1.00 86.00 84 ILE A C 1
ATOM 655 O O . ILE A 1 84 ? -8.611 -2.320 12.493 1.00 86.00 84 ILE A O 1
ATOM 659 N N . LYS A 1 85 ? -8.763 -2.756 10.307 1.00 85.62 85 LYS A N 1
ATOM 660 C CA . LYS A 1 85 ? -9.971 -1.947 10.079 1.00 85.62 85 LYS A CA 1
ATOM 661 C C . LYS A 1 85 ? -11.121 -2.330 11.014 1.00 85.62 85 LYS A C 1
ATOM 663 O O . LYS A 1 85 ? -11.810 -1.454 11.528 1.00 85.62 85 LYS A O 1
ATOM 668 N N . LYS A 1 86 ? -11.328 -3.629 11.263 1.00 86.94 86 LYS A N 1
ATOM 669 C CA . LYS A 1 86 ? -12.329 -4.091 12.240 1.00 86.94 86 LYS A CA 1
ATOM 670 C C . LYS A 1 86 ? -12.005 -3.614 13.657 1.00 86.94 86 LYS A C 1
ATOM 672 O O . LYS A 1 86 ? -12.914 -3.163 14.344 1.00 86.94 86 LYS A O 1
ATOM 677 N N . ARG A 1 87 ? -10.733 -3.677 14.068 1.00 86.56 87 ARG A N 1
ATOM 678 C CA . ARG A 1 87 ? -10.280 -3.170 15.374 1.00 86.56 87 ARG A CA 1
ATOM 679 C C . ARG A 1 87 ? -10.451 -1.652 15.483 1.00 86.56 87 ARG A C 1
ATOM 681 O O . ARG A 1 87 ? -11.011 -1.210 16.472 1.00 86.56 87 ARG A O 1
ATOM 688 N N . VAL A 1 88 ? -10.076 -0.888 14.451 1.00 86.38 88 VAL A N 1
ATOM 689 C CA . VAL A 1 88 ? -10.267 0.576 14.389 1.00 86.38 88 VAL A CA 1
ATOM 690 C C . VAL A 1 88 ? -11.747 0.926 14.545 1.00 86.38 88 VAL A C 1
ATOM 692 O O . VAL A 1 88 ? -12.104 1.716 15.408 1.00 86.38 88 VAL A O 1
ATOM 695 N N . ARG A 1 89 ? -12.637 0.281 13.776 1.00 86.25 89 ARG A N 1
ATOM 696 C CA . ARG A 1 89 ? -14.090 0.504 13.891 1.00 86.25 89 ARG A CA 1
ATOM 697 C C . ARG A 1 89 ? -14.646 0.150 15.269 1.00 86.25 89 ARG A C 1
ATOM 699 O O . ARG A 1 89 ? -15.594 0.784 15.712 1.00 86.25 89 ARG A O 1
ATOM 706 N N . ALA A 1 90 ? -14.118 -0.889 15.915 1.00 86.31 90 ALA A N 1
ATOM 707 C CA . ALA A 1 90 ? -14.526 -1.249 17.268 1.00 86.31 90 ALA A CA 1
ATOM 708 C C . ALA A 1 90 ? -14.048 -0.204 18.288 1.00 86.31 90 ALA A C 1
ATOM 710 O O . ALA A 1 90 ? -14.853 0.250 19.092 1.00 86.31 90 ALA A O 1
ATOM 711 N N . ALA A 1 91 ? -12.786 0.223 18.202 1.00 83.69 91 ALA A N 1
ATOM 712 C CA . ALA A 1 91 ? -12.208 1.240 19.077 1.00 83.69 91 ALA A CA 1
ATOM 713 C C . ALA A 1 91 ? -12.926 2.593 18.949 1.00 83.69 91 ALA A C 1
ATOM 715 O O . ALA A 1 91 ? -13.276 3.186 19.962 1.00 83.69 91 ALA A O 1
ATOM 716 N N . GLN A 1 92 ? -13.255 3.021 17.725 1.00 80.50 92 GLN A N 1
ATOM 717 C CA . GLN A 1 92 ? -13.991 4.268 17.492 1.00 80.50 92 GLN A CA 1
ATOM 718 C C . GLN A 1 92 ? -15.386 4.286 18.120 1.00 80.50 92 GLN A C 1
ATOM 720 O O . GLN A 1 92 ? -15.843 5.334 18.554 1.00 80.50 92 GLN A O 1
ATOM 725 N N . ARG A 1 93 ? -16.071 3.136 18.188 1.00 81.00 93 ARG A N 1
ATOM 726 C CA . ARG A 1 93 ? -17.374 3.050 18.870 1.00 81.00 93 ARG A CA 1
ATOM 727 C C . ARG A 1 93 ? -17.243 3.227 20.375 1.00 81.00 93 ARG A C 1
ATOM 729 O O . ARG A 1 93 ? -18.135 3.792 20.994 1.00 81.00 93 ARG A O 1
ATOM 736 N N . VAL A 1 94 ? -16.155 2.718 20.949 1.00 78.88 94 VAL A N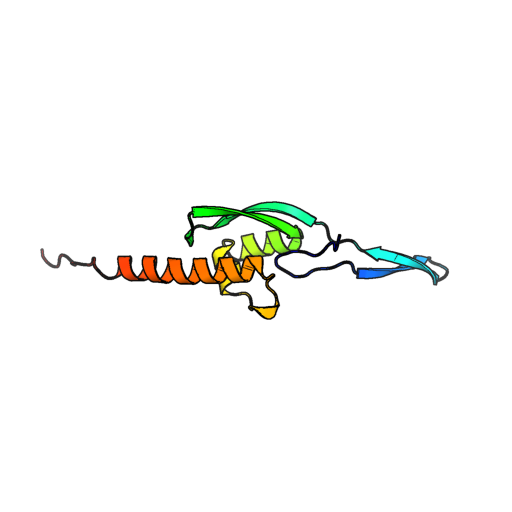 1
ATOM 737 C CA . VAL A 1 94 ? -15.870 2.862 22.379 1.00 78.88 94 VAL A CA 1
ATOM 738 C C . VAL A 1 94 ? -15.502 4.310 22.694 1.00 78.88 94 VAL A C 1
ATOM 740 O O . VAL A 1 94 ? -16.030 4.855 23.656 1.00 78.88 94 VAL A O 1
ATOM 743 N N . SER A 1 95 ? -14.673 4.958 21.866 1.00 69.00 95 SER A N 1
ATOM 744 C CA . SER A 1 95 ? -14.314 6.367 22.069 1.00 69.00 95 SER A CA 1
ATOM 745 C C . SER A 1 95 ? -15.520 7.296 21.912 1.00 69.00 95 SER A C 1
ATOM 747 O O . SER A 1 95 ? -15.762 8.111 22.792 1.00 69.00 95 SER A O 1
ATOM 749 N N . SER A 1 96 ? -16.351 7.103 20.878 1.00 65.00 96 SER A N 1
ATOM 750 C CA . SER A 1 96 ? -17.545 7.934 20.668 1.00 65.00 96 SER A CA 1
ATOM 751 C C . SER A 1 96 ? -18.612 7.768 21.757 1.00 65.00 96 SER A C 1
ATOM 753 O O . SER A 1 96 ? -19.418 8.667 21.956 1.00 65.00 96 SER A O 1
ATOM 755 N N . ALA A 1 97 ? -18.651 6.616 22.438 1.00 60.50 97 ALA A N 1
ATOM 756 C CA . ALA A 1 97 ? -19.568 6.374 23.555 1.00 60.50 97 ALA A CA 1
ATOM 757 C C . ALA A 1 97 ? -19.085 7.012 24.870 1.00 60.50 97 ALA A C 1
ATOM 759 O O . ALA A 1 97 ? -19.896 7.265 25.751 1.00 60.50 97 ALA A O 1
ATOM 760 N N . ALA A 1 98 ? -17.784 7.287 25.002 1.00 57.47 98 ALA A N 1
ATOM 761 C CA . ALA A 1 98 ? -17.221 7.956 26.174 1.00 57.47 98 ALA A CA 1
ATOM 762 C C . ALA A 1 98 ? -17.396 9.489 26.132 1.00 57.47 98 ALA A C 1
ATOM 764 O O . ALA A 1 98 ? -17.342 10.136 27.173 1.00 57.47 98 ALA A O 1
ATOM 765 N N . GLU A 1 99 ? -17.628 10.073 24.952 1.00 54.28 99 GLU A N 1
ATOM 766 C CA . GLU A 1 99 ? -17.785 11.526 24.762 1.00 54.28 99 GLU A CA 1
ATOM 767 C C . GLU A 1 99 ? -19.227 12.038 24.953 1.00 54.28 99 GLU A C 1
ATOM 769 O O . GLU A 1 99 ? -19.433 13.248 25.013 1.00 54.28 99 GLU A O 1
ATOM 774 N N . SER A 1 100 ? -20.231 11.163 25.095 1.00 51.00 100 SER A N 1
ATOM 775 C CA . SER A 1 100 ? -21.641 11.569 25.251 1.00 51.00 100 SER A CA 1
ATOM 776 C C . SER A 1 100 ? -22.111 11.823 26.693 1.00 51.00 100 SER A C 1
ATOM 778 O O . SER A 1 100 ? -23.226 12.303 26.869 1.00 51.00 100 SER A O 1
ATOM 780 N N . ASP A 1 101 ? -21.291 11.551 27.715 1.00 49.31 101 ASP A N 1
ATOM 781 C CA . ASP A 1 101 ? -21.698 11.608 29.137 1.00 49.31 101 ASP A CA 1
ATOM 782 C C . ASP A 1 101 ? -21.227 12.867 29.905 1.00 49.31 101 ASP A C 1
ATOM 784 O O . ASP A 1 101 ? -21.192 12.878 31.135 1.00 49.31 101 ASP A O 1
ATOM 788 N N . GLY A 1 102 ? -20.874 13.965 29.226 1.00 51.22 102 GLY A N 1
ATOM 789 C CA . GLY A 1 102 ? -20.221 15.096 29.900 1.00 51.22 102 GLY A CA 1
ATOM 790 C C . GLY A 1 102 ? -20.501 16.482 29.337 1.00 51.22 102 GLY A C 1
ATOM 791 O O . GLY A 1 102 ? -19.567 17.173 28.946 1.00 51.22 102 GLY A O 1
ATOM 792 N N . GLN A 1 103 ? -21.755 16.937 29.362 1.00 55.78 103 GLN A N 1
ATOM 793 C CA . GLN A 1 103 ? -22.060 18.367 29.236 1.00 55.78 103 GLN A CA 1
ATOM 794 C C . GLN A 1 103 ? -23.092 18.816 30.278 1.00 55.78 103 GLN A C 1
ATOM 796 O O . GLN A 1 103 ? -24.291 18.801 30.014 1.00 55.78 103 GLN A O 1
ATOM 801 N N . PRO A 1 104 ? -22.658 19.293 31.456 1.00 54.66 104 PRO A N 1
ATOM 802 C CA . PRO A 1 104 ? -23.386 20.329 32.156 1.00 54.66 104 PRO A CA 1
ATOM 803 C C . PRO A 1 104 ? -22.897 21.680 31.624 1.00 54.66 104 PRO A C 1
ATOM 805 O O . PRO A 1 104 ? -21.793 22.135 31.914 1.00 54.66 104 PRO A O 1
ATOM 808 N N . SER A 1 105 ? -23.736 22.324 30.820 1.00 56.62 105 SER A N 1
ATOM 809 C CA . SER A 1 105 ? -23.681 23.769 30.619 1.00 56.62 105 SER A CA 1
ATOM 810 C C . SER A 1 105 ? -23.887 24.469 31.969 1.00 56.62 105 SER A C 1
ATOM 812 O O . SER A 1 105 ? -24.949 24.262 32.564 1.00 56.62 105 SER A O 1
ATOM 814 N N . PRO A 1 106 ? -22.981 25.332 32.460 1.00 57.50 106 PRO A N 1
ATOM 815 C CA . PRO A 1 10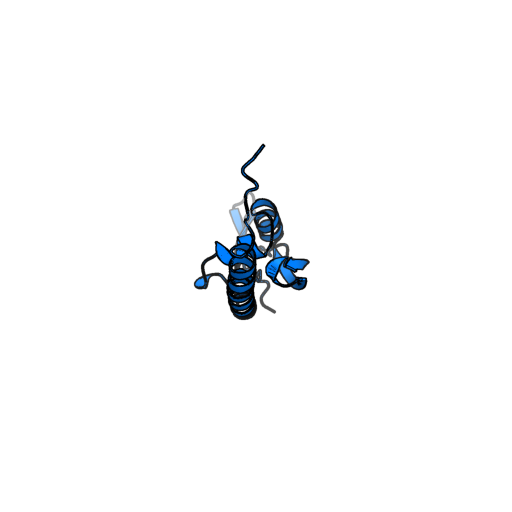6 ? -23.392 26.324 33.431 1.00 57.50 106 PRO A CA 1
ATOM 816 C C . PRO A 1 106 ? -24.088 27.447 32.653 1.00 57.50 106 PRO A C 1
ATOM 818 O O . PRO A 1 106 ? -23.456 28.334 32.084 1.00 57.50 106 PRO A O 1
ATOM 821 N N . SER A 1 107 ? -25.419 27.367 32.586 1.00 60.12 107 SER A N 1
ATOM 822 C CA . SER A 1 107 ? -26.239 28.578 32.599 1.00 60.12 107 SER A CA 1
ATOM 823 C C . SER A 1 107 ? -26.042 29.281 33.949 1.00 60.12 107 SER A C 1
ATOM 825 O O . SER A 1 107 ? -25.745 28.600 34.931 1.00 60.12 107 SER A O 1
ATOM 827 N N . SER A 1 108 ? -26.312 30.592 34.010 1.00 54.00 108 SER A N 1
ATOM 828 C CA . SER A 1 108 ? -26.170 31.523 35.158 1.00 54.00 108 SER A CA 1
ATOM 829 C C . SER A 1 108 ? -24.717 31.810 35.584 1.00 54.00 108 SER A C 1
ATOM 831 O O . SER A 1 108 ? -23.967 30.887 35.871 1.00 54.00 108 SER A O 1
ATOM 833 N N . ALA A 1 109 ? -24.239 33.058 35.621 1.00 48.81 109 ALA A N 1
ATOM 834 C CA . ALA A 1 109 ? -24.897 34.323 35.972 1.00 48.81 109 ALA A CA 1
ATOM 835 C C . ALA A 1 109 ? -24.455 35.497 35.079 1.00 48.81 109 ALA A C 1
ATOM 837 O O . ALA A 1 109 ? -23.292 35.478 34.618 1.00 48.81 109 ALA A O 1
#